Protein AF-K8EYV2-F1 (afdb_monomer)

Mean predicted aligned error: 20.06 Å

Solvent-accessible surface area (backbone atoms only — not comparable to full-atom values): 10073 Å² total; per-residue (Å²): 140,84,82,82,78,78,81,83,49,74,68,59,56,52,50,47,61,65,68,66,69,80,80,74,86,72,81,84,73,85,86,83,72,93,75,91,73,83,75,78,84,74,85,79,82,77,88,78,82,88,83,93,72,94,75,79,90,79,80,83,71,77,75,66,51,68,70,60,48,53,52,52,51,53,54,50,51,57,47,52,52,52,51,52,50,49,53,49,51,50,54,50,51,51,52,52,54,52,50,52,52,50,52,49,52,52,50,53,54,48,56,52,49,52,54,52,50,53,56,50,52,55,52,48,55,53,51,53,52,51,52,53,53,51,52,52,51,54,51,52,52,54,52,52,52,56,49,52,55,50,54,50,54,50,49,58,66,73,74,109

Radius of gyration: 43.01 Å; Cα contacts (8 Å, |Δi|>4): 2; chains: 1; bounding box: 106×43×112 Å

pLDDT: mean 73.56, std 23.0, range [36.22, 98.5]

Sequence (160 aa):
MTSSREYSSPLRESLKAFVGKNGHHIPRGNALNSGGSGGFPSKKNTNSNNTNENGSRSKNEKRLTSTT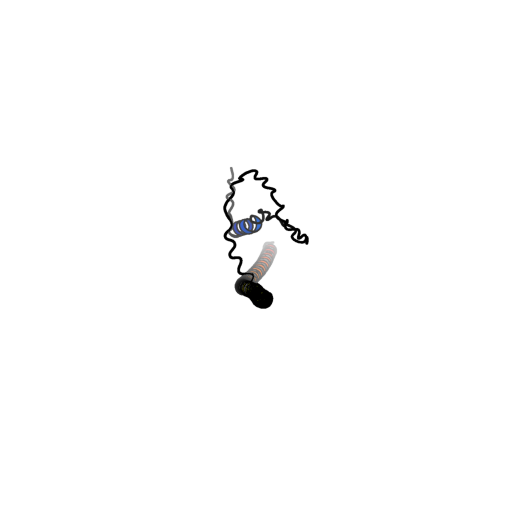RDEMMRRKSNRNQRDDEANTLERVLSKYRALKRAFRKLSEDYDYNFALFKERDEELDLLEEQLKIEKMKTTRYRERVRELERELALRETTAS

Organism: NCBI:txid41875

Structure (mmCIF, N/CA/C/O backbone):
data_AF-K8EYV2-F1
#
_entry.id   AF-K8EYV2-F1
#
loop_
_atom_site.group_PDB
_atom_site.id
_atom_site.type_symbol
_atom_site.label_atom_id
_atom_site.label_alt_id
_atom_site.label_comp_id
_atom_site.label_asym_id
_atom_site.label_entity_id
_atom_site.label_seq_id
_atom_site.pdbx_PDB_ins_code
_atom_site.Cartn_x
_atom_site.Cartn_y
_atom_site.Cartn_z
_atom_site.occupancy
_atom_site.B_iso_or_equiv
_atom_site.auth_seq_id
_atom_site.auth_comp_id
_atom_site.auth_asym_id
_atom_site.auth_atom_id
_atom_site.pdbx_PDB_model_num
ATOM 1 N N . MET A 1 1 ? 7.328 11.518 49.632 1.00 36.66 1 MET A N 1
ATOM 2 C CA . MET A 1 1 ? 8.071 11.540 48.353 1.00 36.66 1 MET A CA 1
ATOM 3 C C . MET A 1 1 ? 7.544 10.401 47.494 1.00 36.66 1 MET A C 1
ATOM 5 O O . MET A 1 1 ? 7.859 9.254 47.768 1.00 36.66 1 MET A O 1
ATOM 9 N N . THR A 1 2 ? 6.651 10.687 46.550 1.00 41.25 2 THR A N 1
ATOM 10 C CA . THR A 1 2 ? 6.048 9.685 45.658 1.00 41.25 2 THR A CA 1
ATOM 11 C C . THR A 1 2 ? 6.833 9.664 44.351 1.00 41.25 2 THR A C 1
ATOM 13 O O . THR A 1 2 ? 6.762 10.617 43.578 1.00 41.25 2 THR A O 1
ATOM 16 N N . SER A 1 3 ? 7.625 8.616 44.120 1.00 41.72 3 SER A N 1
ATOM 17 C CA . SER A 1 3 ? 8.288 8.402 42.835 1.00 41.72 3 SER A CA 1
ATOM 18 C C . SER A 1 3 ? 7.266 7.877 41.825 1.00 41.72 3 SER A C 1
ATOM 20 O O . SER A 1 3 ? 6.819 6.733 41.887 1.00 41.72 3 SER A O 1
ATOM 22 N N . SER A 1 4 ? 6.867 8.736 40.891 1.00 44.53 4 SER A N 1
ATOM 23 C CA . SER A 1 4 ? 6.060 8.349 39.736 1.00 44.53 4 SER A CA 1
ATOM 24 C C . SER A 1 4 ? 6.912 7.483 38.812 1.00 44.53 4 SER A C 1
ATOM 26 O O . SER A 1 4 ? 7.730 7.981 38.042 1.00 44.53 4 SER A O 1
ATOM 28 N N . ARG A 1 5 ? 6.756 6.164 38.920 1.00 46.53 5 ARG A N 1
ATOM 29 C CA . ARG A 1 5 ? 7.342 5.206 37.983 1.00 46.53 5 ARG A CA 1
ATOM 30 C C . ARG A 1 5 ? 6.490 5.215 36.715 1.00 46.53 5 ARG A C 1
ATOM 32 O O . ARG A 1 5 ? 5.447 4.570 36.662 1.00 46.53 5 ARG A O 1
ATOM 39 N N . GLU A 1 6 ? 6.907 5.997 35.722 1.00 51.81 6 GLU A N 1
ATOM 40 C CA . GLU A 1 6 ? 6.290 6.004 34.394 1.00 51.81 6 GLU A CA 1
ATOM 41 C C . GLU A 1 6 ? 6.448 4.616 33.752 1.00 51.81 6 GLU A C 1
ATOM 43 O O . GLU A 1 6 ? 7.550 4.201 33.394 1.00 51.81 6 GLU A O 1
ATOM 48 N N . TYR A 1 7 ? 5.343 3.882 33.612 1.00 45.34 7 TYR A N 1
ATOM 49 C CA . TYR A 1 7 ? 5.284 2.703 32.753 1.00 45.34 7 TYR A CA 1
ATOM 50 C C . TYR A 1 7 ? 5.305 3.175 31.293 1.00 45.34 7 TYR A C 1
ATOM 52 O O . TYR A 1 7 ? 4.296 3.629 30.755 1.00 45.34 7 TYR A O 1
ATOM 60 N N . SER A 1 8 ? 6.480 3.103 30.663 1.00 48.50 8 SER A N 1
ATOM 61 C CA . SER A 1 8 ? 6.630 3.261 29.214 1.00 48.50 8 SER A CA 1
ATOM 62 C C . SER A 1 8 ? 5.944 2.079 28.527 1.00 48.50 8 SER A C 1
ATOM 64 O O . SER A 1 8 ? 6.377 0.937 28.670 1.00 48.50 8 SER A O 1
ATOM 66 N N . SER A 1 9 ? 4.835 2.332 27.832 1.00 50.38 9 SER A N 1
ATOM 67 C CA . SER A 1 9 ? 4.204 1.340 26.965 1.00 50.38 9 SER A CA 1
ATOM 68 C C . SER A 1 9 ? 4.970 1.257 25.634 1.00 50.38 9 SER A C 1
ATOM 70 O O . SER A 1 9 ? 5.377 2.299 25.111 1.00 50.38 9 SER A O 1
ATOM 72 N N . PRO A 1 10 ? 5.118 0.065 25.021 1.00 56.75 10 PRO A N 1
ATOM 73 C CA . PRO A 1 10 ? 5.746 -0.086 23.699 1.00 56.75 10 PRO A CA 1
ATOM 74 C C . PRO A 1 10 ? 5.120 0.819 22.619 1.00 56.75 10 PRO A C 1
ATOM 76 O O . PRO A 1 10 ? 5.799 1.309 21.717 1.00 56.75 10 PRO A O 1
ATOM 79 N N . LEU A 1 11 ? 3.828 1.135 22.770 1.00 51.97 11 LEU A N 1
ATOM 80 C CA . LEU A 1 11 ? 3.098 2.094 21.938 1.00 51.97 11 LEU A CA 1
ATOM 81 C C . LEU A 1 11 ? 3.672 3.520 22.025 1.00 51.97 11 LEU A C 1
ATOM 83 O O . LEU A 1 11 ? 3.793 4.189 20.998 1.00 51.97 11 LEU A O 1
ATOM 87 N N . ARG A 1 12 ? 4.095 3.986 23.209 1.00 54.62 12 ARG A N 1
ATOM 88 C CA . ARG A 1 12 ? 4.672 5.331 23.389 1.00 54.62 12 ARG A CA 1
ATOM 89 C C . ARG A 1 12 ? 6.068 5.454 22.772 1.00 54.62 12 ARG A C 1
ATOM 91 O O . ARG A 1 12 ? 6.409 6.515 22.247 1.00 54.62 12 ARG A O 1
ATOM 98 N N . GLU A 1 13 ? 6.860 4.384 22.796 1.00 52.81 13 GLU A N 1
ATOM 99 C CA . GLU A 1 13 ? 8.170 4.342 22.131 1.00 52.81 13 GLU A CA 1
ATOM 100 C C . GLU A 1 13 ? 8.039 4.292 20.602 1.00 52.81 13 GLU A C 1
ATOM 102 O O . GLU A 1 13 ? 8.776 5.000 19.911 1.00 52.81 13 GLU A O 1
ATOM 107 N N . SER A 1 14 ? 7.037 3.580 20.069 1.00 55.06 14 SER A N 1
ATOM 108 C CA . SER A 1 14 ? 6.756 3.554 18.622 1.00 55.06 14 SER A CA 1
ATOM 109 C C . SER A 1 14 ? 6.316 4.923 18.076 1.00 55.06 14 SER A C 1
ATOM 111 O O . SER A 1 14 ? 6.808 5.369 17.039 1.00 55.06 14 SER A O 1
ATOM 113 N N . LEU A 1 15 ? 5.488 5.662 18.826 1.00 47.94 15 LEU A N 1
ATOM 114 C CA . LEU A 1 15 ? 5.068 7.025 18.483 1.00 47.94 15 LEU A CA 1
ATOM 115 C C . LEU A 1 15 ? 6.229 8.024 18.549 1.00 47.94 15 LEU A C 1
ATOM 117 O O . LEU A 1 15 ? 6.325 8.903 17.695 1.00 47.94 15 LEU A O 1
ATOM 121 N N . LYS A 1 16 ? 7.163 7.877 19.499 1.00 51.56 16 LYS A N 1
ATOM 122 C CA . LYS A 1 16 ? 8.401 8.679 19.521 1.00 51.56 16 LYS A CA 1
ATOM 123 C C . LYS A 1 16 ? 9.310 8.378 18.327 1.00 51.56 16 LYS A C 1
ATOM 125 O O . LYS A 1 16 ? 9.910 9.307 17.792 1.00 51.56 16 LYS A O 1
ATOM 130 N N . ALA A 1 17 ? 9.390 7.124 17.881 1.00 54.12 17 ALA A N 1
ATOM 131 C CA . ALA A 1 17 ? 10.142 6.749 16.683 1.00 54.12 17 ALA A CA 1
ATOM 132 C C . ALA A 1 17 ? 9.485 7.258 15.384 1.00 54.12 17 ALA A C 1
ATOM 134 O O . ALA A 1 17 ? 10.196 7.605 14.440 1.00 54.12 17 ALA A O 1
ATOM 135 N N . PHE A 1 18 ? 8.151 7.353 15.359 1.00 49.62 18 PHE A N 1
ATOM 136 C CA . PHE A 1 18 ? 7.372 7.870 14.232 1.00 49.62 18 PHE A CA 1
ATOM 137 C C . PHE A 1 18 ? 7.382 9.408 14.149 1.00 49.62 18 PHE A C 1
ATOM 139 O O . PHE A 1 18 ? 7.562 9.972 13.074 1.00 49.62 18 PHE A O 1
ATOM 146 N N . VAL A 1 19 ? 7.262 10.107 15.284 1.00 55.66 19 VAL A N 1
ATOM 147 C CA . VAL A 1 19 ? 7.237 11.583 15.345 1.00 55.66 19 VAL A CA 1
ATOM 148 C C . VAL A 1 19 ? 8.653 12.187 15.367 1.00 55.66 19 VAL A C 1
ATOM 150 O O . VAL A 1 19 ? 8.870 13.283 14.857 1.00 55.66 19 VAL A O 1
ATOM 153 N N . GLY A 1 20 ? 9.649 11.474 15.906 1.00 43.16 20 GLY A N 1
ATOM 154 C CA . GLY A 1 20 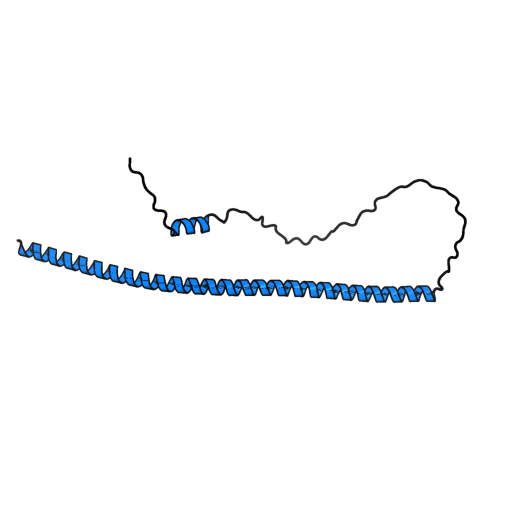? 11.015 11.977 16.111 1.00 43.16 20 GLY A CA 1
ATOM 155 C C . GLY A 1 20 ? 11.962 11.908 14.905 1.00 43.16 20 GLY A C 1
ATOM 156 O O . GLY A 1 20 ? 13.095 12.372 15.013 1.00 43.16 20 GLY A O 1
ATOM 157 N N . LYS A 1 21 ? 11.544 11.347 13.760 1.00 50.75 21 LYS A N 1
ATOM 158 C CA . LYS A 1 21 ? 12.411 11.157 12.575 1.00 50.75 21 LYS A CA 1
ATOM 159 C C . LYS A 1 21 ? 12.149 12.102 11.399 1.00 50.75 21 LYS A C 1
ATOM 161 O O . LYS A 1 21 ? 12.671 11.866 10.317 1.00 50.75 21 LYS A O 1
ATOM 166 N N . ASN A 1 22 ? 11.457 13.221 11.611 1.00 48.62 22 ASN A N 1
ATOM 167 C CA . ASN A 1 22 ? 11.241 14.230 10.561 1.00 48.62 22 ASN A CA 1
ATOM 168 C C . ASN A 1 22 ? 11.966 15.556 10.844 1.00 48.62 22 ASN A C 1
ATOM 170 O O . ASN A 1 22 ? 11.417 16.635 10.650 1.00 48.62 22 ASN A O 1
ATOM 174 N N . GLY A 1 23 ? 13.219 15.466 11.301 1.00 47.06 23 GLY A N 1
ATOM 175 C CA . GLY A 1 23 ? 14.073 16.611 11.635 1.00 47.06 23 GLY A CA 1
ATOM 176 C C . GLY A 1 23 ? 15.385 16.692 10.848 1.00 47.06 23 GLY A C 1
ATOM 177 O O . GLY A 1 23 ? 16.360 17.233 11.360 1.00 47.06 23 GLY A O 1
ATOM 178 N N . HIS A 1 24 ? 15.458 16.142 9.634 1.00 42.69 24 HIS A N 1
ATOM 179 C CA . HIS A 1 24 ? 16.544 16.449 8.696 1.00 42.69 24 HIS A CA 1
ATOM 180 C C . HIS A 1 24 ? 15.952 17.018 7.411 1.00 42.69 24 HIS A C 1
ATOM 182 O O . HIS A 1 24 ? 15.498 16.297 6.524 1.00 42.69 24 HIS A O 1
ATOM 188 N N . HIS A 1 25 ? 15.939 18.351 7.350 1.00 44.25 25 HIS A N 1
ATOM 189 C CA . HIS A 1 25 ? 15.710 19.117 6.136 1.00 44.25 25 HIS A CA 1
ATOM 190 C C . HIS A 1 25 ? 16.719 18.683 5.067 1.00 44.25 25 HIS A C 1
ATOM 192 O O . HIS A 1 25 ? 17.861 19.131 5.043 1.00 44.25 25 HIS A O 1
ATOM 198 N N . ILE A 1 26 ? 16.279 17.829 4.149 1.00 46.50 26 ILE A N 1
ATOM 199 C CA . ILE A 1 26 ? 16.877 17.746 2.820 1.00 46.50 26 ILE A CA 1
ATOM 200 C C . ILE A 1 26 ? 16.486 19.060 2.129 1.00 46.50 26 ILE A C 1
ATOM 202 O O . ILE A 1 26 ? 15.284 19.336 2.025 1.00 46.50 26 ILE A O 1
ATOM 206 N N . PRO A 1 27 ? 17.427 19.919 1.698 1.00 45.34 27 PRO A N 1
ATOM 207 C CA . PRO A 1 27 ? 17.050 21.148 1.026 1.00 45.34 27 PRO A CA 1
ATOM 208 C C . PRO A 1 27 ? 16.363 20.781 -0.291 1.00 45.34 27 PRO A C 1
ATOM 210 O O . PRO A 1 27 ? 16.959 20.175 -1.182 1.00 45.34 27 PRO A O 1
ATOM 213 N N . ARG A 1 28 ? 15.081 21.146 -0.403 1.00 49.94 28 ARG A N 1
ATOM 214 C CA . ARG A 1 28 ? 14.338 21.192 -1.665 1.00 49.94 28 ARG A CA 1
ATOM 215 C C . ARG A 1 28 ? 14.998 22.245 -2.556 1.00 49.94 28 ARG A C 1
ATOM 217 O O . ARG A 1 28 ? 14.641 23.417 -2.519 1.00 49.94 28 ARG A O 1
ATOM 224 N N . GLY A 1 29 ? 15.999 21.827 -3.323 1.00 36.22 29 GLY A N 1
ATOM 225 C CA . GLY A 1 29 ? 16.519 22.601 -4.438 1.00 36.22 29 GLY A CA 1
ATOM 226 C C . GLY A 1 29 ? 15.491 22.600 -5.564 1.00 36.22 29 GLY A C 1
ATOM 227 O O . GLY A 1 29 ? 15.223 21.559 -6.161 1.00 36.22 29 GLY A O 1
ATOM 228 N N . ASN A 1 30 ? 14.908 23.763 -5.840 1.00 45.12 30 ASN A N 1
ATOM 229 C CA . ASN A 1 30 ? 14.126 24.012 -7.044 1.00 45.12 30 ASN A CA 1
ATOM 230 C C . ASN A 1 30 ? 14.998 23.730 -8.278 1.00 45.12 30 ASN A C 1
ATOM 232 O O . ASN A 1 30 ? 15.897 24.505 -8.591 1.00 45.12 30 ASN A O 1
ATOM 236 N N . ALA A 1 31 ? 14.723 22.642 -8.994 1.00 50.75 31 ALA A N 1
ATOM 237 C CA . ALA A 1 31 ? 15.344 22.336 -10.280 1.00 50.75 31 ALA A CA 1
ATOM 238 C C . ALA A 1 31 ? 14.309 22.457 -11.404 1.00 50.75 31 ALA A C 1
ATOM 240 O O . ALA A 1 31 ? 13.962 21.484 -12.065 1.00 50.75 31 ALA A O 1
ATOM 241 N N . LEU A 1 32 ? 13.818 23.678 -11.609 1.00 48.09 32 LEU A N 1
ATOM 242 C CA . LEU A 1 32 ? 13.268 24.136 -12.880 1.00 48.09 32 LEU A CA 1
ATOM 243 C C . LEU A 1 32 ? 13.816 25.541 -13.118 1.00 48.09 32 LEU A C 1
ATOM 245 O O . LEU A 1 32 ? 13.218 26.528 -12.717 1.00 48.09 32 LEU A O 1
ATOM 249 N N . ASN A 1 33 ? 15.000 25.603 -13.721 1.00 42.53 33 ASN A N 1
ATOM 250 C CA . ASN A 1 33 ? 15.395 26.704 -14.585 1.00 42.53 33 ASN A CA 1
ATOM 251 C C . ASN A 1 33 ? 16.324 26.133 -15.656 1.00 42.53 33 ASN A C 1
ATOM 253 O O . ASN A 1 33 ? 17.479 25.784 -15.421 1.00 42.53 33 ASN A O 1
ATOM 257 N N . SER A 1 34 ? 15.749 26.001 -16.845 1.00 49.59 34 SER A N 1
ATOM 258 C CA . SER A 1 34 ? 16.445 26.024 -18.121 1.00 49.59 34 SER A CA 1
ATOM 259 C C . SER A 1 34 ? 17.481 27.150 -18.133 1.00 49.59 34 SER A C 1
ATOM 261 O O . SER A 1 34 ? 17.130 28.319 -18.002 1.00 49.59 34 SER A O 1
ATOM 263 N N . GLY A 1 35 ? 18.751 26.798 -18.294 1.00 38.03 35 GLY A N 1
ATOM 264 C CA . GLY A 1 35 ? 19.848 27.760 -18.301 1.00 38.03 35 GLY A CA 1
ATOM 265 C C . GLY A 1 35 ? 21.154 27.092 -18.695 1.00 38.03 35 GLY A C 1
ATOM 266 O O . GLY A 1 35 ? 22.101 27.044 -17.920 1.00 38.03 35 GLY A O 1
ATOM 267 N N . GLY A 1 36 ? 21.179 26.503 -19.890 1.00 41.53 36 GLY A N 1
ATOM 268 C CA . GLY A 1 36 ? 22.424 26.080 -20.510 1.00 41.53 36 GLY A CA 1
ATOM 269 C C . GLY A 1 36 ? 23.230 27.300 -20.947 1.00 41.53 36 GLY A C 1
ATOM 270 O O . GLY A 1 36 ? 22.847 27.992 -21.881 1.00 41.53 36 GLY A O 1
ATOM 271 N N . SER A 1 37 ? 24.371 27.521 -20.309 1.00 50.62 37 SER A N 1
ATOM 272 C CA . SER A 1 37 ? 25.522 28.203 -20.908 1.00 50.62 37 SER A CA 1
ATOM 273 C C . SER A 1 37 ? 26.797 27.649 -20.272 1.00 50.62 37 SER A C 1
ATOM 275 O O . SER A 1 37 ? 27.528 28.308 -19.537 1.00 50.62 37 SER A O 1
ATOM 277 N N . GLY A 1 38 ? 27.046 26.364 -20.544 1.00 40.56 38 GLY A N 1
ATOM 278 C CA . GLY A 1 38 ? 28.335 25.736 -20.280 1.00 40.56 38 GLY A CA 1
ATOM 279 C C . GLY A 1 38 ? 29.412 26.462 -21.077 1.00 40.56 38 GLY A C 1
ATOM 280 O O . GLY A 1 38 ? 29.364 26.494 -22.306 1.00 40.56 38 GLY A O 1
ATOM 281 N N . GLY A 1 39 ? 30.323 27.097 -20.347 1.00 37.31 39 GLY A N 1
ATOM 282 C CA . GLY A 1 39 ? 31.342 27.993 -20.862 1.00 37.31 39 GLY A CA 1
ATOM 283 C C . GLY A 1 39 ? 32.233 27.365 -21.929 1.00 37.31 39 GLY A C 1
ATOM 284 O O . GLY A 1 39 ? 32.759 26.262 -21.781 1.00 37.31 39 GLY A O 1
ATOM 285 N N . PHE A 1 40 ? 32.452 28.145 -22.982 1.00 48.66 40 PHE A N 1
ATOM 286 C CA . PHE A 1 40 ? 33.641 28.073 -23.821 1.00 48.66 40 PHE A CA 1
ATOM 287 C C . PHE A 1 40 ? 34.907 28.032 -22.944 1.00 48.66 40 PHE A C 1
ATOM 289 O O . PHE A 1 40 ? 35.054 28.899 -22.076 1.00 48.66 40 PHE A O 1
ATOM 296 N N . PRO A 1 41 ? 35.884 27.138 -23.185 1.00 56.94 41 PRO A N 1
ATOM 297 C CA . PRO A 1 41 ? 37.225 27.374 -22.683 1.00 56.94 41 PRO A CA 1
ATOM 298 C C . PRO A 1 41 ? 37.809 28.568 -23.447 1.00 56.94 41 PRO A C 1
ATOM 300 O O . PRO A 1 41 ? 38.144 28.492 -24.630 1.00 56.94 41 PRO A O 1
ATOM 303 N N . SER A 1 42 ? 37.872 29.700 -22.748 1.00 43.69 42 SER A N 1
ATOM 304 C CA . SER A 1 42 ? 38.538 30.916 -23.194 1.00 43.69 42 SER A CA 1
ATOM 305 C C . SER A 1 42 ? 39.994 30.609 -23.553 1.00 43.69 42 SER A C 1
ATOM 307 O O . SER A 1 42 ? 40.714 29.955 -22.794 1.00 43.69 42 SER A O 1
ATOM 309 N N . LYS A 1 43 ? 40.412 31.073 -24.734 1.00 45.81 43 LYS A N 1
ATOM 310 C CA . LYS A 1 43 ? 41.783 30.991 -25.244 1.00 45.81 43 LYS A CA 1
ATOM 311 C C . LYS A 1 43 ? 42.748 31.557 -24.196 1.00 45.81 43 LYS A C 1
ATOM 313 O O . LYS A 1 43 ? 42.817 32.770 -24.014 1.00 45.81 43 LYS A O 1
ATOM 318 N N . LYS A 1 44 ? 43.532 30.698 -23.537 1.00 41.25 44 LYS A N 1
ATOM 319 C CA . LYS A 1 44 ? 44.747 31.147 -22.851 1.00 41.25 44 LYS A CA 1
ATOM 320 C C . LYS A 1 44 ? 45.767 31.525 -23.918 1.00 41.25 44 LYS A C 1
ATOM 322 O O . LYS A 1 44 ? 46.259 30.678 -24.656 1.00 41.25 44 LYS A O 1
ATOM 327 N N . ASN A 1 45 ? 46.025 32.822 -24.003 1.00 47.56 45 ASN A N 1
ATOM 328 C CA . ASN A 1 45 ? 47.106 33.412 -24.768 1.00 47.56 45 ASN A CA 1
ATOM 329 C C . ASN A 1 45 ? 48.436 33.088 -24.068 1.00 47.56 45 ASN A C 1
ATOM 331 O O . ASN A 1 45 ? 48.814 33.760 -23.110 1.00 47.56 45 ASN A O 1
ATOM 335 N N . THR A 1 46 ? 49.121 32.032 -24.500 1.00 44.78 46 THR A N 1
ATOM 336 C CA . THR A 1 46 ? 50.532 31.809 -24.170 1.00 44.78 46 THR A CA 1
ATOM 337 C C . THR A 1 46 ? 51.383 32.528 -25.207 1.00 44.78 46 THR A C 1
ATOM 339 O O . THR A 1 46 ? 51.644 32.014 -26.290 1.00 44.78 46 THR A O 1
ATOM 342 N N . ASN A 1 47 ? 51.806 33.742 -24.859 1.00 47.47 47 ASN A N 1
ATOM 343 C CA . ASN A 1 47 ? 52.875 34.450 -25.545 1.00 47.47 47 ASN A CA 1
ATOM 344 C C . ASN A 1 47 ? 54.209 33.761 -25.210 1.00 47.47 47 ASN A C 1
ATOM 346 O O . ASN A 1 47 ? 54.799 34.031 -24.165 1.00 47.47 47 ASN A O 1
ATOM 350 N N . SER A 1 48 ? 54.656 32.834 -26.057 1.00 43.19 48 SER A N 1
ATOM 351 C CA . SER A 1 48 ? 56.006 32.269 -25.994 1.00 43.19 48 SER A CA 1
ATOM 352 C C . SER A 1 48 ? 56.882 32.956 -27.038 1.00 43.19 48 SER A C 1
ATOM 354 O O . SER A 1 48 ? 56.782 32.665 -28.230 1.00 43.19 48 SER A O 1
ATOM 356 N N . ASN A 1 49 ? 57.734 33.869 -26.575 1.00 43.75 49 ASN A N 1
ATOM 357 C CA . ASN A 1 49 ? 58.823 34.421 -27.368 1.00 43.75 49 ASN A CA 1
ATOM 358 C C . ASN A 1 49 ? 60.002 33.435 -27.423 1.00 43.75 49 ASN A C 1
ATOM 360 O O . ASN A 1 49 ? 60.373 32.851 -26.408 1.00 43.75 49 ASN A O 1
ATOM 364 N N . ASN A 1 50 ? 60.619 33.394 -28.606 1.00 44.03 50 ASN A N 1
ATOM 365 C CA . ASN A 1 50 ? 61.942 32.877 -28.969 1.00 44.03 50 ASN A CA 1
ATOM 366 C C . ASN A 1 50 ? 62.148 31.362 -29.120 1.00 44.03 50 ASN A C 1
ATOM 368 O O . ASN A 1 50 ? 62.321 30.621 -28.160 1.00 44.03 50 ASN A O 1
ATOM 372 N N . THR A 1 51 ? 62.364 30.952 -30.372 1.00 39.62 51 THR A N 1
ATOM 373 C CA . THR A 1 51 ? 63.661 30.396 -30.802 1.00 39.62 51 THR A CA 1
ATOM 374 C C . THR A 1 51 ? 63.760 30.474 -32.325 1.00 39.62 51 THR A C 1
ATOM 376 O O . THR A 1 51 ? 62.983 29.867 -33.057 1.00 39.62 51 THR A O 1
ATOM 379 N N . ASN A 1 52 ? 64.695 31.299 -32.789 1.00 49.66 52 ASN A N 1
ATOM 380 C CA . ASN A 1 52 ? 65.135 31.362 -34.171 1.00 49.66 52 ASN A CA 1
ATOM 381 C C . ASN A 1 52 ? 66.307 30.386 -34.302 1.00 49.66 52 ASN A C 1
ATOM 383 O O . ASN A 1 52 ? 67.397 30.693 -33.838 1.00 49.66 52 ASN A O 1
ATOM 387 N N . GLU A 1 53 ? 66.068 29.223 -34.896 1.00 44.38 53 GLU A N 1
ATOM 388 C CA . GLU A 1 53 ? 67.110 28.311 -35.365 1.00 44.38 53 GLU A CA 1
ATOM 389 C C . GLU A 1 53 ? 66.705 27.876 -36.776 1.00 44.38 53 GLU A C 1
ATOM 391 O O . GLU A 1 53 ? 65.686 27.215 -36.999 1.00 44.38 53 GLU A O 1
ATOM 396 N N . ASN A 1 54 ? 67.488 28.339 -37.746 1.00 49.59 54 ASN A N 1
ATOM 397 C CA . ASN A 1 54 ? 67.394 27.974 -39.150 1.00 49.59 54 ASN A CA 1
ATOM 398 C C . ASN A 1 54 ? 67.627 26.463 -39.305 1.00 49.59 54 ASN A C 1
ATOM 400 O O . ASN A 1 54 ? 68.761 25.997 -39.290 1.00 49.59 54 ASN A O 1
ATOM 404 N N . GLY A 1 55 ? 66.549 25.704 -39.501 1.00 38.91 55 GLY A N 1
ATOM 405 C CA . GLY A 1 55 ? 66.586 24.267 -39.769 1.00 38.91 55 GLY A CA 1
ATOM 406 C C . GLY A 1 55 ? 66.052 23.940 -41.159 1.00 38.91 55 GLY A C 1
ATOM 407 O O . GLY A 1 55 ? 64.858 23.731 -41.346 1.00 38.91 55 GLY A O 1
ATOM 408 N N . SER A 1 56 ? 66.960 23.943 -42.130 1.00 46.44 56 SER A N 1
ATOM 409 C CA . SER A 1 56 ? 66.918 23.333 -43.463 1.00 46.44 56 SER A CA 1
ATOM 410 C C . SER A 1 56 ? 65.648 22.574 -43.890 1.00 46.44 56 SER A C 1
ATOM 412 O O . SER A 1 56 ? 65.290 21.515 -43.377 1.00 46.44 56 SER A O 1
ATOM 414 N N . ARG A 1 57 ? 65.049 23.094 -44.969 1.00 53.78 57 ARG A N 1
ATOM 415 C CA . ARG A 1 57 ? 64.129 22.424 -45.901 1.00 53.78 57 ARG A CA 1
ATOM 416 C C . ARG A 1 57 ? 64.474 20.941 -46.125 1.00 53.78 57 ARG A C 1
ATOM 418 O O . ARG A 1 57 ? 65.451 20.624 -46.790 1.00 53.78 57 ARG A O 1
ATOM 425 N N . SER A 1 58 ? 63.547 20.062 -45.760 1.00 49.66 58 SER A N 1
ATOM 426 C CA . SER A 1 58 ? 63.214 18.882 -46.567 1.00 49.66 58 SER A CA 1
ATOM 427 C C . SER A 1 58 ? 61.711 18.634 -46.482 1.00 49.66 58 SER A C 1
ATOM 429 O O . SER A 1 58 ? 61.209 17.739 -45.806 1.00 49.66 58 SER A O 1
ATOM 431 N N . LYS A 1 59 ? 60.955 19.516 -47.140 1.00 45.28 59 LYS A N 1
ATOM 432 C CA . LYS A 1 59 ? 59.531 19.308 -47.386 1.00 45.28 59 LYS A CA 1
ATOM 433 C C . LYS A 1 59 ? 59.388 18.447 -48.631 1.00 45.28 59 LYS A C 1
ATOM 435 O O . LYS A 1 59 ? 59.172 18.965 -49.721 1.00 45.28 59 LYS A O 1
ATOM 440 N N . ASN A 1 60 ? 59.445 17.133 -48.457 1.00 48.38 60 ASN A N 1
ATOM 441 C CA . ASN A 1 60 ? 58.797 16.228 -49.400 1.00 48.38 60 ASN A CA 1
ATOM 442 C C . ASN A 1 60 ? 57.286 16.246 -49.097 1.00 48.38 60 ASN A C 1
ATOM 444 O O . ASN A 1 60 ? 56.700 15.274 -48.623 1.00 48.38 60 ASN A O 1
ATOM 448 N N . GLU A 1 61 ? 56.654 17.409 -49.293 1.00 52.34 61 GLU A N 1
ATOM 449 C CA . GLU A 1 61 ? 55.200 17.533 -49.256 1.00 52.34 61 GLU A CA 1
ATOM 450 C C . GLU A 1 61 ? 54.664 16.819 -50.499 1.00 52.34 61 GLU A C 1
ATOM 452 O O . GLU A 1 61 ? 54.515 17.411 -51.568 1.00 52.34 61 GLU A O 1
ATOM 457 N N . LYS A 1 62 ? 54.384 15.517 -50.367 1.00 62.50 62 LYS A N 1
ATOM 458 C CA . LYS A 1 62 ? 53.517 14.797 -51.301 1.00 62.50 62 LYS A CA 1
ATOM 459 C C . LYS A 1 62 ? 52.156 15.496 -51.268 1.00 62.50 62 LYS A C 1
ATOM 461 O O . LYS A 1 62 ? 51.304 15.166 -50.444 1.00 62.50 62 LYS A O 1
ATOM 466 N N . ARG A 1 63 ? 51.969 16.514 -52.118 1.00 63.59 63 ARG A N 1
ATOM 467 C CA . ARG A 1 63 ? 50.673 17.158 -52.348 1.00 63.59 63 ARG A CA 1
ATOM 468 C C . ARG A 1 63 ? 49.747 16.064 -52.858 1.00 63.59 63 ARG A C 1
ATOM 470 O O . ARG A 1 63 ? 49.858 15.636 -54.003 1.00 63.59 63 ARG A O 1
ATOM 477 N N . LEU A 1 64 ? 48.884 15.571 -51.973 1.00 62.38 64 LEU A N 1
ATOM 478 C CA . LEU A 1 64 ? 47.798 14.676 -52.347 1.00 62.38 64 LEU A CA 1
ATOM 479 C C . LEU A 1 64 ? 47.044 15.346 -53.494 1.00 62.38 64 LEU A C 1
ATOM 481 O O . LEU A 1 64 ? 46.688 16.524 -53.394 1.00 62.38 64 LEU A O 1
ATOM 485 N N . THR A 1 65 ? 46.843 14.615 -54.588 1.00 69.81 65 THR A N 1
ATOM 486 C CA . THR A 1 65 ? 46.030 15.103 -55.702 1.00 69.81 65 THR A CA 1
ATOM 487 C C . THR A 1 65 ? 44.650 15.480 -55.162 1.00 69.81 65 THR A C 1
ATOM 489 O O . THR A 1 65 ? 44.180 14.861 -54.201 1.00 69.81 65 THR A O 1
ATOM 492 N N . SER A 1 66 ? 44.001 16.501 -55.734 1.00 69.88 66 SER A N 1
ATOM 493 C CA . SER A 1 66 ? 42.686 16.963 -55.248 1.00 69.88 66 SER A CA 1
ATOM 494 C C . SER A 1 66 ? 41.698 15.796 -55.125 1.00 69.88 66 SER A C 1
ATOM 496 O O . SER A 1 66 ? 41.024 15.682 -54.110 1.00 69.88 66 SER A O 1
ATOM 498 N N . THR A 1 67 ? 41.754 14.839 -56.055 1.00 69.75 67 THR A N 1
ATOM 499 C CA . THR A 1 67 ? 40.989 13.586 -56.019 1.00 69.75 67 THR A CA 1
ATOM 500 C C . THR A 1 67 ? 41.233 12.749 -54.760 1.00 69.75 67 THR A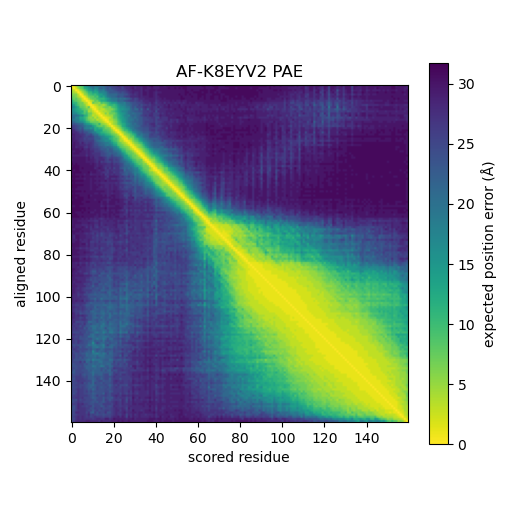 C 1
ATOM 502 O O . THR A 1 67 ? 40.283 12.322 -54.109 1.00 69.75 67 THR A O 1
ATOM 505 N N . THR A 1 68 ? 42.492 12.565 -54.352 1.00 72.44 68 THR A N 1
ATOM 506 C CA . THR A 1 68 ? 42.842 11.797 -53.144 1.00 72.44 68 THR A CA 1
ATOM 507 C C . THR A 1 68 ? 42.429 12.535 -51.867 1.00 72.44 68 THR A C 1
ATOM 509 O O . THR A 1 68 ? 42.022 11.922 -50.877 1.00 72.44 68 THR A O 1
ATOM 512 N N . ARG A 1 69 ? 42.522 13.871 -51.874 1.00 76.94 69 ARG A N 1
ATOM 513 C CA . ARG A 1 69 ? 42.096 14.713 -50.751 1.00 76.94 69 ARG A CA 1
ATOM 514 C C . ARG A 1 69 ? 40.575 14.682 -50.586 1.00 76.94 69 ARG A C 1
ATOM 516 O O . ARG A 1 69 ? 40.107 14.460 -49.471 1.00 76.94 69 ARG A O 1
ATOM 523 N N . ASP A 1 70 ? 39.825 14.843 -51.669 1.00 75.56 70 ASP A N 1
ATOM 524 C CA . ASP A 1 70 ? 38.360 14.852 -51.649 1.00 75.56 70 ASP A CA 1
ATOM 525 C C . ASP A 1 70 ? 37.797 13.484 -51.248 1.00 75.56 70 ASP A C 1
ATOM 527 O O . ASP A 1 70 ? 36.876 13.400 -50.432 1.00 75.56 70 ASP A O 1
ATOM 531 N N . GLU A 1 71 ? 38.406 12.391 -51.713 1.00 76.81 71 GLU A N 1
ATOM 532 C CA . GLU A 1 71 ? 38.003 11.044 -51.310 1.00 76.81 71 GLU A CA 1
ATOM 533 C C . GLU A 1 71 ? 38.265 10.774 -49.818 1.00 76.81 71 GLU A C 1
ATOM 535 O O . GLU A 1 71 ? 37.417 10.203 -49.125 1.00 76.81 71 GLU A O 1
ATOM 540 N N . MET A 1 72 ? 39.393 11.246 -49.277 1.00 77.69 72 MET A N 1
ATOM 541 C CA . MET A 1 72 ? 39.682 11.143 -47.844 1.00 77.69 72 MET A CA 1
ATOM 542 C C . MET A 1 72 ? 38.685 11.950 -46.997 1.00 77.69 72 MET A C 1
ATOM 544 O O . MET A 1 72 ? 38.269 11.481 -45.934 1.00 77.69 72 MET A O 1
ATOM 548 N N . MET A 1 73 ? 38.272 13.134 -47.462 1.00 73.62 73 MET A N 1
ATOM 549 C CA . MET A 1 73 ? 37.268 13.957 -46.777 1.00 73.62 73 MET A CA 1
ATOM 550 C C . MET A 1 73 ? 35.877 13.310 -46.826 1.00 73.62 73 MET A C 1
ATOM 552 O O . MET A 1 73 ? 35.199 13.266 -45.798 1.00 73.62 73 MET A O 1
ATOM 556 N N . ARG A 1 74 ? 35.484 12.702 -47.957 1.00 72.44 74 ARG A N 1
ATOM 557 C CA . ARG A 1 74 ? 34.236 11.919 -48.055 1.00 72.44 74 ARG A CA 1
ATOM 558 C C . ARG A 1 74 ? 34.230 10.713 -47.113 1.00 72.44 74 ARG A C 1
ATOM 560 O O . ARG A 1 74 ? 33.251 10.498 -46.403 1.00 72.44 74 ARG A O 1
ATOM 567 N N . ARG A 1 75 ? 35.328 9.949 -47.044 1.00 69.00 75 ARG A N 1
ATOM 568 C CA . ARG A 1 75 ? 35.442 8.792 -46.133 1.00 69.00 75 ARG A CA 1
ATOM 569 C C . ARG A 1 75 ? 35.392 9.204 -44.656 1.00 69.00 75 ARG A C 1
ATOM 571 O O . ARG A 1 75 ? 34.752 8.518 -43.864 1.00 69.00 75 ARG A O 1
ATOM 578 N N . LYS A 1 76 ? 36.019 10.328 -44.286 1.00 71.81 76 LYS A N 1
ATOM 579 C CA . LYS A 1 76 ? 35.942 10.889 -42.923 1.00 71.81 76 LYS A CA 1
ATOM 580 C C . LYS A 1 76 ? 34.530 11.357 -42.568 1.00 71.81 76 LYS A C 1
ATOM 582 O O . LYS A 1 76 ? 34.065 11.059 -41.476 1.00 71.81 76 LYS A O 1
ATOM 587 N N . SER A 1 77 ? 33.835 12.024 -43.490 1.00 72.25 77 SER A N 1
ATOM 588 C CA . SER A 1 77 ? 32.458 12.483 -43.267 1.00 72.25 77 SER A CA 1
ATOM 589 C C . SER A 1 77 ? 31.491 11.318 -43.030 1.00 72.25 77 SER A C 1
ATOM 591 O O . SER A 1 77 ? 30.736 11.362 -42.063 1.00 72.25 77 SER A O 1
ATOM 593 N N . ASN A 1 78 ? 31.570 10.246 -43.828 1.00 70.50 78 ASN A N 1
ATOM 594 C CA . ASN A 1 78 ? 30.744 9.050 -43.620 1.00 70.50 78 ASN A CA 1
ATOM 595 C C . ASN A 1 78 ? 31.072 8.317 -42.309 1.00 70.50 78 ASN A C 1
ATOM 597 O O . ASN A 1 78 ? 30.190 7.701 -41.715 1.00 70.50 78 ASN A O 1
ATOM 601 N N . ARG A 1 79 ? 32.333 8.349 -41.858 1.00 72.12 79 ARG A N 1
ATOM 602 C CA . ARG A 1 79 ? 32.727 7.762 -40.571 1.00 72.12 79 ARG A CA 1
ATOM 603 C C . ARG A 1 79 ? 32.148 8.555 -39.399 1.00 72.12 79 ARG A C 1
ATOM 605 O O . ARG A 1 79 ? 31.530 7.951 -38.536 1.00 72.12 79 ARG A O 1
ATOM 612 N N . ASN A 1 80 ? 32.258 9.882 -39.434 1.00 73.19 80 ASN A N 1
ATOM 613 C CA . ASN A 1 80 ? 31.698 10.746 -38.395 1.00 73.19 80 ASN A CA 1
ATOM 614 C C . ASN A 1 80 ? 30.172 10.593 -38.283 1.00 73.19 80 ASN A C 1
ATOM 616 O O . ASN A 1 80 ? 29.665 10.494 -37.178 1.00 73.19 80 ASN A O 1
ATOM 620 N N . GLN A 1 81 ? 29.451 10.477 -39.406 1.00 74.38 81 GLN A N 1
ATOM 621 C CA . GLN A 1 81 ? 28.000 10.229 -39.386 1.00 74.38 81 GLN A CA 1
ATOM 622 C C . GLN A 1 81 ? 27.637 8.900 -38.708 1.00 74.38 81 GLN A C 1
ATOM 624 O O . GLN A 1 81 ? 26.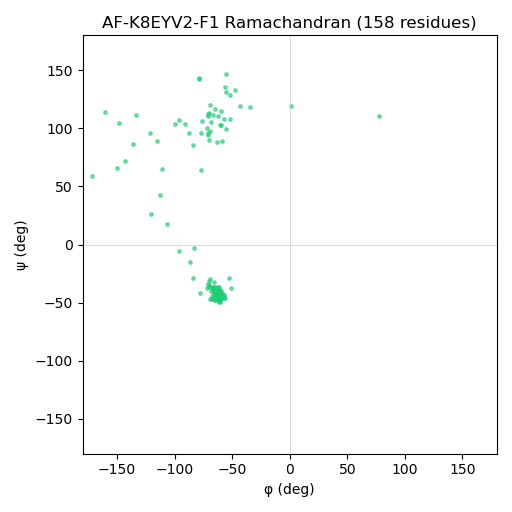719 8.853 -37.897 1.00 74.38 81 GLN A O 1
ATOM 629 N N . ARG A 1 82 ? 28.382 7.823 -38.991 1.00 76.19 82 ARG A N 1
ATOM 630 C CA . ARG A 1 82 ? 28.170 6.522 -38.332 1.00 76.19 82 ARG A CA 1
ATOM 631 C C . ARG A 1 82 ? 28.497 6.569 -36.843 1.00 76.19 82 ARG A C 1
ATOM 633 O O . ARG A 1 82 ? 27.789 5.956 -36.051 1.00 76.19 82 ARG A O 1
ATOM 640 N N . ASP A 1 83 ? 29.552 7.288 -36.471 1.00 79.12 83 ASP A N 1
ATOM 641 C CA . ASP A 1 83 ? 29.931 7.472 -35.071 1.00 79.12 83 ASP A CA 1
ATOM 642 C C . ASP A 1 83 ? 28.859 8.302 -34.329 1.00 79.12 83 ASP A C 1
ATOM 644 O O . ASP A 1 83 ? 28.480 7.960 -33.210 1.00 79.12 83 ASP A O 1
ATOM 648 N N . ASP A 1 84 ? 28.279 9.325 -34.966 1.00 83.44 84 ASP A N 1
ATOM 649 C CA . ASP A 1 84 ? 27.175 10.129 -34.421 1.00 83.44 84 ASP A CA 1
ATOM 650 C C . ASP A 1 84 ? 25.879 9.311 -34.247 1.00 83.44 84 ASP A C 1
ATOM 652 O O . ASP A 1 84 ? 25.195 9.420 -33.221 1.00 83.44 84 ASP A O 1
ATOM 656 N N . GLU A 1 85 ? 25.551 8.446 -35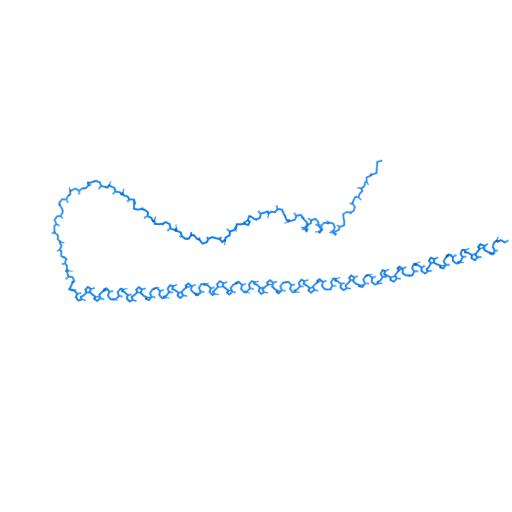.210 1.00 87.44 85 GLU A N 1
ATOM 657 C CA . GLU A 1 85 ? 24.426 7.507 -35.118 1.00 87.44 85 GLU A CA 1
ATOM 658 C C . GLU A 1 85 ? 24.636 6.480 -33.999 1.00 87.44 85 GLU A C 1
ATOM 660 O O . GLU A 1 85 ? 23.737 6.256 -33.183 1.00 87.44 85 GLU A O 1
ATOM 665 N N . ALA A 1 86 ? 25.835 5.897 -33.906 1.00 90.38 86 ALA A N 1
ATOM 666 C CA . ALA A 1 86 ? 26.190 4.950 -32.854 1.00 90.38 86 ALA A CA 1
ATOM 667 C C . ALA A 1 86 ? 26.106 5.595 -31.461 1.00 90.38 86 ALA A C 1
ATOM 669 O O . ALA A 1 86 ? 25.486 5.031 -30.557 1.00 90.38 86 ALA A O 1
ATOM 670 N N . ASN A 1 87 ? 26.632 6.812 -31.305 1.00 92.06 87 ASN A N 1
ATOM 671 C CA . ASN A 1 87 ? 26.542 7.587 -30.065 1.00 92.06 87 ASN A CA 1
ATOM 672 C C . ASN A 1 87 ? 25.086 7.913 -29.696 1.00 92.06 87 ASN A C 1
ATOM 674 O O . ASN A 1 87 ? 24.697 7.891 -28.522 1.00 92.06 87 ASN A O 1
ATOM 678 N N . THR A 1 88 ? 24.251 8.202 -30.696 1.00 92.75 88 THR A N 1
ATOM 679 C CA . THR A 1 88 ? 22.820 8.459 -30.492 1.00 92.75 88 THR A CA 1
ATOM 680 C C . THR A 1 88 ? 22.101 7.201 -30.008 1.00 92.75 88 THR A C 1
ATOM 682 O O . THR A 1 88 ? 21.367 7.254 -29.015 1.00 92.75 88 THR A O 1
ATOM 685 N N . LEU A 1 89 ? 22.354 6.059 -30.649 1.00 95.31 89 LEU A N 1
ATOM 686 C CA . LEU A 1 89 ? 21.816 4.758 -30.248 1.00 95.31 89 LEU A CA 1
ATOM 687 C C . LEU A 1 89 ? 22.275 4.366 -28.841 1.00 95.31 89 LEU A C 1
ATOM 689 O O . LEU A 1 89 ? 21.457 3.936 -28.027 1.00 95.31 89 LEU A O 1
ATOM 693 N N . GLU A 1 90 ? 23.547 4.578 -28.506 1.00 95.69 90 GLU A N 1
ATOM 694 C CA . GLU A 1 90 ? 24.077 4.316 -27.167 1.00 95.69 90 GLU A CA 1
ATOM 695 C C . GLU A 1 90 ? 23.368 5.165 -26.104 1.00 95.69 90 GLU A C 1
ATOM 697 O O . GLU A 1 90 ? 22.937 4.648 -25.065 1.00 95.69 90 GLU A O 1
ATOM 702 N N . ARG A 1 91 ? 23.156 6.459 -26.378 1.00 95.00 91 ARG A N 1
ATOM 703 C CA . ARG A 1 91 ? 22.414 7.354 -25.480 1.00 95.00 91 ARG A CA 1
ATOM 704 C C . ARG A 1 91 ? 20.973 6.883 -25.278 1.00 95.00 91 ARG A C 1
ATOM 706 O O . ARG A 1 91 ? 20.472 6.924 -24.152 1.00 95.00 91 ARG A O 1
ATOM 713 N N . VAL A 1 92 ? 20.303 6.431 -26.337 1.00 97.06 92 VAL A N 1
ATOM 714 C CA . VAL A 1 92 ? 18.937 5.889 -26.264 1.00 97.06 92 VAL A CA 1
ATOM 715 C C . VAL A 1 92 ? 18.907 4.603 -25.436 1.00 97.06 92 VAL A C 1
ATOM 717 O O . VAL A 1 92 ? 18.114 4.497 -24.499 1.00 97.06 92 VAL A O 1
ATOM 720 N N . LEU A 1 93 ? 19.815 3.659 -25.694 1.00 97.56 93 LEU A N 1
ATOM 721 C CA . LEU A 1 93 ? 19.922 2.415 -24.926 1.00 97.56 93 LEU A CA 1
ATOM 722 C C . LEU A 1 93 ? 20.216 2.675 -23.446 1.00 97.56 93 LEU A C 1
ATOM 724 O O . LEU A 1 93 ? 19.647 2.013 -22.578 1.00 97.56 93 LEU A O 1
ATOM 728 N N . SER A 1 94 ? 21.062 3.658 -23.141 1.00 97.12 94 SER A N 1
ATOM 729 C CA . SER A 1 94 ? 21.338 4.076 -21.765 1.00 97.12 94 SER A CA 1
ATOM 730 C C . SER A 1 94 ? 20.068 4.563 -21.055 1.00 97.12 94 SER A C 1
ATOM 732 O O . SER A 1 94 ? 19.761 4.102 -19.952 1.00 97.12 94 SER A O 1
ATOM 734 N N . LYS A 1 95 ? 19.258 5.401 -21.721 1.00 97.69 95 LYS A N 1
ATOM 735 C CA . LYS A 1 95 ? 17.960 5.856 -21.194 1.00 97.69 95 LYS A CA 1
ATOM 736 C C . LYS A 1 95 ? 16.993 4.695 -20.963 1.00 97.69 95 LYS A C 1
ATOM 738 O O . LYS A 1 95 ? 16.404 4.614 -19.889 1.00 97.69 95 LYS A O 1
ATOM 743 N N . TYR A 1 96 ? 16.871 3.763 -21.910 1.00 98.38 96 TYR A N 1
ATOM 744 C CA . TYR A 1 96 ? 16.017 2.581 -21.738 1.00 98.38 96 TYR A CA 1
ATOM 745 C C . TYR A 1 96 ? 16.477 1.685 -20.584 1.00 98.38 96 TYR A C 1
ATOM 747 O O . TYR A 1 96 ? 15.652 1.198 -19.813 1.00 98.38 96 TYR A O 1
ATOM 755 N N . ARG A 1 97 ? 17.791 1.494 -20.408 1.00 98.00 97 ARG A N 1
ATOM 756 C CA . ARG A 1 97 ? 18.342 0.749 -19.264 1.00 98.00 97 ARG A CA 1
ATOM 757 C C . ARG A 1 97 ? 18.024 1.439 -17.937 1.00 98.00 97 ARG A C 1
ATOM 759 O O . ARG A 1 97 ? 17.664 0.757 -16.981 1.00 98.00 97 ARG A O 1
ATOM 766 N N . ALA A 1 98 ? 18.138 2.766 -17.872 1.00 98.06 98 ALA A N 1
ATOM 767 C CA . ALA A 1 98 ? 17.766 3.538 -16.686 1.00 98.06 98 ALA A CA 1
ATOM 768 C C . ALA A 1 98 ? 16.265 3.416 -16.383 1.00 98.06 98 ALA A C 1
ATOM 770 O O . ALA A 1 98 ? 15.893 3.115 -15.251 1.00 98.06 98 ALA A O 1
ATOM 771 N N . LEU A 1 99 ? 15.420 3.547 -17.407 1.00 98.31 99 LEU A N 1
ATOM 772 C CA . LEU A 1 99 ? 13.973 3.393 -17.291 1.00 98.31 99 LEU A CA 1
ATOM 773 C C . LEU A 1 99 ? 13.588 1.994 -16.790 1.00 98.31 99 LEU A C 1
ATOM 775 O O . LEU A 1 99 ? 12.806 1.868 -15.854 1.00 98.31 99 LEU A O 1
ATOM 779 N N . LYS A 1 100 ? 14.206 0.939 -17.336 1.00 98.31 100 LYS A N 1
ATOM 780 C CA . LYS A 1 100 ? 14.002 -0.443 -16.876 1.00 98.31 100 LYS A CA 1
ATOM 781 C C . LYS A 1 100 ? 14.340 -0.614 -15.392 1.00 98.31 100 LYS A C 1
ATOM 783 O O . LYS A 1 100 ? 13.604 -1.284 -14.674 1.00 98.31 100 LYS A O 1
ATOM 788 N N . ARG A 1 101 ? 15.441 -0.018 -14.919 1.00 98.25 101 ARG A N 1
ATOM 789 C CA . ARG A 1 101 ? 15.815 -0.061 -13.493 1.00 98.25 101 ARG A C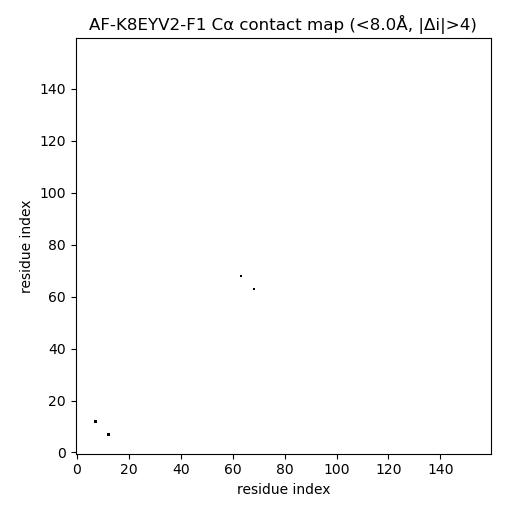A 1
ATOM 790 C C . ARG A 1 101 ? 14.799 0.675 -12.621 1.00 98.25 101 ARG A C 1
ATOM 792 O O . ARG A 1 101 ? 14.452 0.160 -11.565 1.00 98.25 101 ARG A O 1
ATOM 799 N N . ALA A 1 102 ? 14.314 1.833 -13.070 1.00 97.94 102 ALA A N 1
ATOM 800 C CA . ALA A 1 102 ? 13.297 2.598 -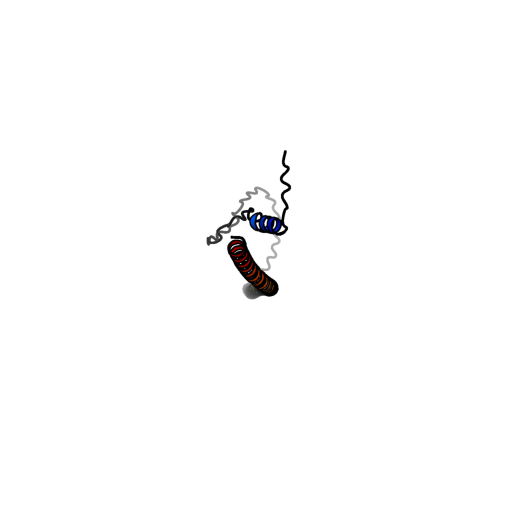12.353 1.00 97.94 102 ALA A CA 1
ATOM 801 C C . ALA A 1 102 ? 11.983 1.814 -12.226 1.00 97.94 102 ALA A C 1
ATOM 803 O O . ALA A 1 102 ? 11.452 1.708 -11.127 1.00 97.94 102 ALA A O 1
ATOM 804 N N . PHE A 1 103 ? 11.509 1.195 -13.313 1.00 98.06 103 PHE A N 1
ATOM 805 C CA . PHE A 1 103 ? 10.322 0.337 -13.269 1.00 98.06 103 PHE A CA 1
ATOM 806 C C . PHE A 1 103 ? 10.500 -0.872 -12.360 1.00 98.06 103 PHE A C 1
ATOM 808 O O . PHE A 1 103 ? 9.575 -1.217 -11.631 1.00 98.06 103 PHE A O 1
ATOM 815 N N . ARG A 1 104 ? 11.681 -1.503 -12.369 1.00 98.00 104 ARG A N 1
ATOM 816 C CA . ARG A 1 104 ? 11.941 -2.633 -11.476 1.00 98.00 104 ARG A CA 1
ATOM 817 C C . ARG A 1 104 ? 11.846 -2.211 -10.013 1.00 98.00 104 ARG A C 1
ATOM 819 O O . ARG A 1 104 ? 11.107 -2.836 -9.269 1.00 98.00 104 ARG A O 1
ATOM 826 N N . LYS A 1 105 ? 12.513 -1.114 -9.640 1.00 97.56 105 LYS A N 1
ATOM 827 C CA . LYS A 1 105 ? 12.435 -0.571 -8.280 1.00 97.56 105 LYS A CA 1
ATOM 828 C C . LYS A 1 105 ? 10.997 -0.220 -7.893 1.00 97.56 105 LYS A C 1
ATOM 830 O O . LYS A 1 105 ? 10.555 -0.580 -6.817 1.00 97.56 105 LYS A O 1
ATOM 835 N N . LEU A 1 106 ? 10.261 0.440 -8.786 1.00 97.75 106 LEU A N 1
ATOM 836 C CA . LEU A 1 106 ? 8.863 0.781 -8.538 1.00 97.75 106 LEU A CA 1
ATOM 837 C C . LEU A 1 106 ? 8.006 -0.473 -8.307 1.00 97.75 106 LEU A C 1
ATOM 839 O O . LEU A 1 106 ? 7.155 -0.464 -7.430 1.00 97.75 106 LEU A O 1
ATOM 843 N N . SER A 1 107 ? 8.243 -1.543 -9.068 1.00 96.19 107 SER A N 1
ATOM 844 C CA . SER A 1 107 ? 7.530 -2.818 -8.898 1.00 96.19 107 SER A CA 1
ATOM 845 C C . SER A 1 107 ? 7.857 -3.461 -7.547 1.00 96.19 107 SER A C 1
ATOM 847 O O . SER A 1 107 ? 6.947 -3.854 -6.831 1.00 96.19 107 SER A O 1
ATOM 849 N N . GLU A 1 108 ? 9.138 -3.484 -7.163 1.00 96.25 108 GLU A N 1
ATOM 850 C CA . GLU A 1 108 ? 9.588 -3.968 -5.848 1.00 96.25 108 GLU A CA 1
ATOM 851 C C . GLU A 1 108 ? 8.947 -3.156 -4.699 1.00 96.25 108 GLU A C 1
ATOM 853 O O . GLU A 1 108 ? 8.469 -3.736 -3.725 1.00 96.25 108 GLU A O 1
ATOM 858 N N . ASP A 1 109 ? 8.873 -1.825 -4.832 1.00 97.25 109 ASP A N 1
ATOM 859 C CA . ASP A 1 109 ? 8.217 -0.944 -3.857 1.00 97.25 109 ASP A CA 1
ATOM 860 C C . ASP A 1 109 ? 6.698 -1.222 -3.775 1.00 97.25 109 ASP A C 1
ATOM 862 O O . ASP A 1 109 ? 6.120 -1.197 -2.687 1.00 97.25 109 ASP A O 1
ATOM 866 N N . TYR A 1 110 ? 6.036 -1.506 -4.905 1.00 96.88 110 TYR A N 1
ATOM 867 C CA . TYR A 1 110 ? 4.620 -1.896 -4.927 1.00 96.88 110 TYR A CA 1
ATOM 868 C C . TYR A 1 110 ? 4.377 -3.236 -4.230 1.00 96.88 110 TYR A C 1
ATOM 870 O O . TYR A 1 110 ? 3.468 -3.312 -3.405 1.00 96.88 110 TYR A O 1
ATOM 878 N N . ASP A 1 111 ? 5.186 -4.258 -4.514 1.00 96.81 111 ASP A N 1
ATOM 879 C CA . ASP A 1 111 ? 5.064 -5.579 -3.885 1.00 96.81 111 ASP A CA 1
ATOM 880 C C . ASP A 1 111 ? 5.280 -5.492 -2.366 1.00 96.81 111 ASP A C 1
ATOM 882 O O . ASP A 1 111 ? 4.528 -6.081 -1.586 1.00 96.81 111 ASP A O 1
ATOM 886 N N . TYR A 1 112 ? 6.265 -4.697 -1.933 1.00 96.94 112 TYR A N 1
ATOM 887 C CA . TYR A 1 112 ? 6.500 -4.419 -0.516 1.00 96.94 112 TYR A CA 1
ATOM 888 C C . TYR A 1 112 ? 5.295 -3.736 0.142 1.00 96.94 112 TYR A C 1
ATOM 890 O O . TYR A 1 112 ? 4.817 -4.183 1.185 1.00 96.94 112 TYR A O 1
ATOM 898 N N . ASN A 1 113 ? 4.775 -2.670 -0.473 1.00 97.12 113 ASN A N 1
ATOM 899 C CA . ASN A 1 113 ? 3.618 -1.956 0.063 1.00 97.12 113 ASN A CA 1
ATOM 900 C C . ASN A 1 113 ? 2.379 -2.854 0.115 1.00 97.12 113 ASN A C 1
ATOM 902 O O . ASN A 1 113 ? 1.626 -2.792 1.081 1.00 97.12 113 ASN A O 1
ATOM 906 N N . PHE A 1 114 ? 2.180 -3.708 -0.888 1.00 97.25 114 PHE A N 1
ATOM 907 C CA . PHE A 1 114 ? 1.083 -4.669 -0.909 1.00 97.25 114 PHE A CA 1
ATOM 908 C C . PHE A 1 114 ? 1.152 -5.638 0.279 1.00 97.25 114 PHE A C 1
ATOM 910 O O . PHE A 1 114 ? 0.152 -5.828 0.970 1.00 97.25 114 PHE A O 1
ATOM 917 N N . ALA A 1 115 ? 2.332 -6.200 0.561 1.00 97.19 115 ALA A N 1
ATOM 918 C CA . ALA A 1 115 ? 2.529 -7.054 1.730 1.00 97.19 115 ALA A CA 1
ATOM 919 C C . ALA A 1 115 ? 2.247 -6.303 3.044 1.00 97.19 115 ALA A C 1
ATOM 921 O O . ALA A 1 115 ? 1.558 -6.830 3.915 1.00 97.19 115 ALA A O 1
ATOM 922 N N . LEU A 1 116 ? 2.702 -5.050 3.153 1.00 97.31 116 LEU A N 1
ATOM 923 C CA . LEU A 1 116 ? 2.451 -4.214 4.327 1.00 97.31 116 LEU A CA 1
ATOM 924 C C . LEU A 1 116 ? 0.955 -3.939 4.539 1.00 97.31 116 LEU A C 1
ATOM 926 O O . LEU A 1 116 ? 0.486 -3.995 5.673 1.00 97.31 116 LEU A O 1
ATOM 930 N N . PHE A 1 117 ? 0.200 -3.647 3.475 1.00 97.50 117 PHE A N 1
ATOM 931 C CA . PHE A 1 117 ? -1.248 -3.439 3.578 1.00 97.50 117 PHE A CA 1
ATOM 932 C C . PHE A 1 117 ? -1.966 -4.698 4.040 1.00 97.50 117 PHE A C 1
ATOM 934 O O . PHE A 1 117 ? -2.790 -4.612 4.942 1.00 97.50 117 PHE A O 1
ATOM 941 N N . LYS A 1 118 ? -1.582 -5.863 3.514 1.00 97.94 118 LYS A N 1
ATOM 942 C CA . LYS A 1 118 ? -2.134 -7.138 3.969 1.00 97.94 118 LYS A CA 1
ATOM 943 C C . LYS A 1 118 ? -1.937 -7.342 5.477 1.00 97.94 118 LYS A C 1
ATOM 945 O O . LYS A 1 118 ? -2.883 -7.696 6.168 1.00 97.94 118 LYS A O 1
ATOM 950 N N . GLU A 1 119 ? -0.739 -7.070 5.999 1.00 97.56 119 GLU A N 1
ATOM 951 C CA . GLU A 1 119 ? -0.481 -7.148 7.446 1.00 97.56 119 GLU A CA 1
ATOM 952 C C . GLU A 1 119 ? -1.321 -6.144 8.252 1.00 97.56 119 GLU A C 1
ATOM 954 O O . GLU A 1 119 ? -1.751 -6.447 9.364 1.00 97.56 119 GLU A O 1
ATOM 959 N N . ARG A 1 120 ? -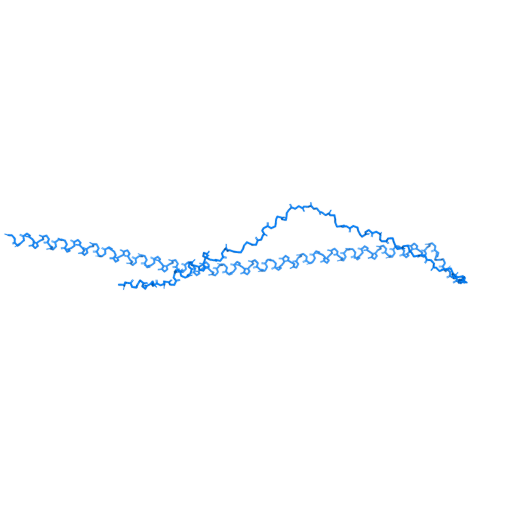1.552 -4.934 7.719 1.00 97.88 120 ARG A N 1
ATOM 960 C CA . ARG A 1 120 ? -2.396 -3.927 8.383 1.00 97.88 120 ARG A CA 1
ATOM 961 C C . ARG A 1 120 ? -3.871 -4.313 8.388 1.00 97.88 120 ARG A C 1
ATOM 963 O O . ARG A 1 120 ? -4.539 -4.039 9.380 1.00 97.88 120 ARG A O 1
ATOM 970 N N . ASP A 1 121 ? -4.358 -4.935 7.321 1.00 98.31 121 ASP A N 1
ATOM 971 C CA . ASP A 1 121 ? -5.731 -5.433 7.245 1.00 98.31 121 ASP A CA 1
ATOM 972 C C . ASP A 1 121 ? -5.946 -6.556 8.275 1.00 98.31 121 ASP A C 1
ATOM 974 O O . ASP A 1 121 ? -6.910 -6.519 9.035 1.00 98.31 121 ASP A O 1
ATOM 978 N N . GLU A 1 122 ? -4.989 -7.483 8.404 1.00 97.75 122 GLU A N 1
ATOM 979 C CA . GLU A 1 122 ? -5.020 -8.527 9.442 1.00 97.75 122 GLU A CA 1
ATOM 980 C C . GLU A 1 122 ? -4.996 -7.933 10.869 1.00 97.75 122 GLU A C 1
ATOM 982 O O . GLU A 1 122 ? -5.712 -8.398 11.758 1.00 97.75 122 GLU A O 1
ATOM 987 N N . GLU A 1 123 ? -4.204 -6.881 11.113 1.00 98.12 123 GLU A N 1
ATOM 988 C CA . GLU A 1 123 ? -4.203 -6.164 12.398 1.00 98.12 123 GLU A CA 1
ATOM 989 C C . GLU A 1 123 ? -5.549 -5.478 12.675 1.00 98.12 123 GLU A C 1
ATOM 991 O O . GLU A 1 123 ? -6.029 -5.489 13.814 1.00 98.12 123 GLU A O 1
ATOM 996 N N . LEU A 1 124 ? -6.170 -4.896 11.647 1.00 98.25 124 LEU A N 1
ATOM 997 C CA . LEU A 1 124 ? -7.471 -4.249 11.764 1.00 98.25 124 LEU A CA 1
ATOM 998 C C . LEU A 1 124 ? -8.556 -5.260 12.153 1.00 98.25 124 LEU A C 1
ATOM 1000 O O . LEU A 1 124 ? -9.295 -4.999 13.103 1.00 98.25 124 LEU A O 1
ATOM 1004 N N . ASP A 1 125 ? -8.587 -6.427 11.508 1.00 98.25 125 ASP A N 1
ATOM 1005 C CA . ASP A 1 125 ? -9.528 -7.509 11.822 1.00 98.25 125 ASP A CA 1
ATOM 1006 C C . ASP A 1 125 ? -9.421 -7.944 13.297 1.00 98.25 125 ASP A C 1
ATOM 1008 O O . ASP A 1 125 ? -10.428 -8.090 14.001 1.00 98.25 125 ASP A O 1
ATOM 1012 N N . LEU A 1 126 ? -8.192 -8.083 13.812 1.00 98.31 126 LEU A N 1
ATOM 1013 C CA . LEU A 1 126 ? -7.951 -8.418 15.220 1.00 98.31 126 LEU A CA 1
ATOM 1014 C C . LEU A 1 126 ? -8.470 -7.330 16.171 1.00 98.31 126 LEU A C 1
ATOM 1016 O O . LEU A 1 126 ? -9.051 -7.636 17.219 1.00 98.31 126 LEU A O 1
ATOM 1020 N N . LEU A 1 127 ? -8.265 -6.055 15.834 1.00 98.50 127 LEU A N 1
ATOM 1021 C CA . LEU A 1 127 ? -8.758 -4.934 16.637 1.00 98.50 127 LEU A CA 1
ATOM 1022 C C . LEU A 1 127 ? -10.289 -4.846 16.618 1.00 98.50 127 LEU A C 1
ATOM 1024 O O . LEU A 1 127 ? -10.898 -4.543 17.650 1.00 98.50 127 LEU A O 1
ATOM 1028 N N . GLU A 1 128 ? -10.926 -5.141 15.487 1.00 98.31 128 GLU A N 1
ATOM 1029 C CA . GLU A 1 128 ? -12.384 -5.212 15.384 1.00 98.31 128 GLU A CA 1
A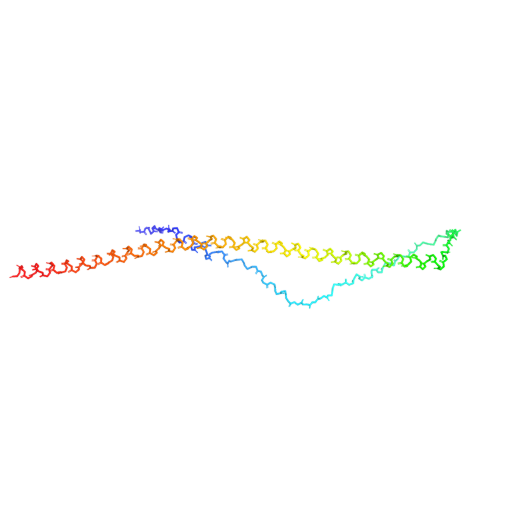TOM 1030 C C . GLU A 1 128 ? -12.965 -6.324 16.268 1.00 98.31 128 GLU A C 1
ATOM 1032 O O . GLU A 1 128 ? -13.957 -6.104 16.979 1.00 98.31 128 GLU A O 1
ATOM 1037 N N . GLU A 1 129 ? -12.320 -7.492 16.307 1.00 98.31 129 GLU A N 1
ATOM 1038 C CA . GLU A 1 129 ? -12.714 -8.585 17.196 1.00 98.31 129 GLU A CA 1
ATOM 1039 C C . GLU A 1 129 ? -12.565 -8.198 18.677 1.00 98.31 129 GLU A C 1
ATOM 1041 O O . GLU A 1 129 ? -13.493 -8.390 19.475 1.00 98.31 129 GLU A O 1
ATOM 1046 N N . GLN A 1 130 ? -11.447 -7.571 19.051 1.00 98.31 130 GLN A N 1
ATOM 1047 C CA . GLN A 1 130 ? -11.239 -7.069 20.414 1.00 98.31 130 GLN A CA 1
ATOM 1048 C C . GLN A 1 130 ? -12.301 -6.039 20.810 1.00 98.31 130 GLN A C 1
ATOM 1050 O O . GLN A 1 130 ? -12.878 -6.122 21.899 1.00 98.31 130 GLN A O 1
ATOM 1055 N N . LEU A 1 131 ? -12.619 -5.098 19.917 1.00 98.25 131 LEU A N 1
ATOM 1056 C CA . LEU A 1 131 ? -13.655 -4.097 20.152 1.00 98.25 131 LEU A CA 1
ATOM 1057 C C . LEU A 1 131 ? -15.027 -4.748 20.365 1.00 98.25 131 LEU A C 1
ATOM 1059 O O . LEU A 1 131 ? -15.790 -4.323 21.239 1.00 98.25 131 LEU A O 1
ATOM 1063 N N . LYS A 1 132 ? -15.354 -5.785 19.588 1.00 98.44 132 LYS A N 1
ATOM 1064 C CA . LYS A 1 132 ? -16.595 -6.552 19.750 1.00 98.44 132 LYS A CA 1
ATOM 1065 C C . LYS A 1 132 ? -16.664 -7.204 21.131 1.00 98.44 132 LYS A C 1
ATOM 1067 O O . LYS A 1 132 ? -17.689 -7.081 21.808 1.00 98.44 132 LYS A O 1
ATOM 1072 N N . ILE A 1 133 ? -15.580 -7.840 21.574 1.00 98.25 133 ILE A N 1
ATOM 1073 C CA . ILE A 1 133 ? -15.485 -8.464 22.901 1.00 98.25 133 ILE A CA 1
ATOM 1074 C C . ILE A 1 133 ? -15.671 -7.421 24.010 1.00 98.25 133 ILE A C 1
ATOM 1076 O O . ILE A 1 133 ? -16.474 -7.630 24.923 1.00 98.25 133 ILE A O 1
ATOM 1080 N N . GLU A 1 134 ? -14.987 -6.280 23.931 1.00 97.88 134 GLU A N 1
ATOM 1081 C CA . GLU A 1 134 ? -15.093 -5.227 24.948 1.00 97.88 134 GLU A CA 1
ATOM 1082 C C . GLU A 1 134 ? -16.488 -4.593 25.003 1.00 97.88 134 GLU A C 1
ATOM 1084 O O . GLU A 1 134 ? -17.022 -4.337 26.089 1.00 97.88 134 GLU A O 1
ATOM 1089 N N . LYS A 1 135 ? -17.152 -4.424 23.853 1.00 98.06 135 LYS A N 1
ATOM 1090 C CA . LYS A 1 135 ? -18.562 -4.007 23.809 1.00 98.06 135 LYS A CA 1
ATOM 1091 C C . LYS A 1 135 ? -19.468 -5.015 24.514 1.00 98.06 135 LYS A C 1
ATOM 1093 O O . LYS A 1 135 ? -20.308 -4.611 25.316 1.00 98.06 135 LYS A O 1
ATOM 1098 N N . MET A 1 136 ? -19.280 -6.314 24.276 1.00 97.94 136 MET A N 1
ATOM 1099 C CA . MET A 1 136 ? -20.049 -7.358 24.962 1.00 97.94 136 MET A CA 1
ATOM 1100 C C . MET A 1 136 ? -19.822 -7.340 26.478 1.00 97.94 136 MET A C 1
ATOM 1102 O O . MET A 1 136 ? -20.791 -7.409 27.237 1.00 97.94 136 MET A O 1
ATOM 1106 N N . LYS A 1 137 ? -18.569 -7.204 26.933 1.00 98.00 137 LYS A N 1
ATOM 1107 C CA . LYS A 1 137 ? -18.248 -7.075 28.365 1.00 98.00 137 LYS A CA 1
ATOM 1108 C C . LYS A 1 137 ? -18.927 -5.855 28.978 1.00 98.00 137 LYS A C 1
ATOM 1110 O O . LYS A 1 137 ? -19.576 -5.972 30.012 1.00 98.00 137 LYS A O 1
ATOM 1115 N N . THR A 1 138 ? -18.839 -4.707 28.309 1.00 97.25 138 THR A N 1
ATOM 1116 C CA . THR A 1 138 ? -19.468 -3.457 28.755 1.00 97.25 138 THR A CA 1
ATOM 1117 C C . THR A 1 138 ? -20.978 -3.618 28.916 1.00 97.25 138 THR A C 1
ATOM 1119 O O . THR A 1 138 ? -21.537 -3.186 29.924 1.00 97.25 138 THR A O 1
ATOM 1122 N N . THR A 1 139 ? -21.649 -4.271 27.963 1.00 97.12 139 THR A N 1
ATOM 1123 C CA . THR A 1 139 ? -23.088 -4.558 28.061 1.00 97.12 139 THR A CA 1
ATOM 1124 C C . THR A 1 139 ? -23.409 -5.439 29.266 1.00 97.12 139 THR A C 1
ATOM 1126 O O . THR A 1 139 ? -24.277 -5.074 30.056 1.00 97.12 139 THR A O 1
ATOM 1129 N N . ARG A 1 140 ? -22.661 -6.533 29.475 1.00 96.75 140 ARG A N 1
ATOM 1130 C CA . ARG A 1 140 ? -22.848 -7.423 30.636 1.00 96.75 140 ARG A CA 1
ATOM 1131 C C . ARG A 1 140 ? -22.646 -6.701 31.966 1.00 96.75 140 ARG A C 1
ATOM 1133 O O . ARG A 1 140 ? -23.433 -6.886 32.889 1.00 96.75 140 ARG A O 1
ATOM 1140 N N . TYR A 1 141 ? -21.627 -5.847 32.073 1.00 97.44 141 TYR A N 1
ATOM 1141 C CA . TYR A 1 141 ? -21.411 -5.055 33.285 1.00 97.44 141 TYR A CA 1
ATOM 1142 C C . TYR A 1 141 ? -22.564 -4.085 33.546 1.00 97.44 141 TYR A C 1
ATOM 1144 O O . TYR A 1 141 ? -23.016 -3.975 34.682 1.00 97.44 141 TYR A O 1
ATOM 1152 N N . ARG A 1 142 ? -23.096 -3.430 32.505 1.00 97.00 142 ARG A N 1
ATOM 1153 C CA . ARG A 1 142 ? -24.273 -2.555 32.644 1.00 97.00 142 ARG A CA 1
ATOM 1154 C C . ARG A 1 142 ? -25.507 -3.319 33.120 1.00 97.00 142 ARG A C 1
ATOM 1156 O O . ARG A 1 142 ? -26.249 -2.803 33.947 1.00 97.00 142 ARG A O 1
ATOM 1163 N N . GLU A 1 143 ? -25.737 -4.524 32.610 1.00 97.12 143 GLU A N 1
ATOM 1164 C CA . GLU A 1 143 ? -26.837 -5.382 33.066 1.00 97.12 143 GLU A CA 1
ATOM 1165 C C . GLU A 1 143 ? -26.664 -5.790 34.528 1.00 97.12 143 GLU A C 1
ATOM 1167 O O . GLU A 1 143 ? -27.608 -5.657 35.304 1.00 97.12 143 GLU A O 1
ATOM 1172 N N . ARG A 1 144 ? -25.448 -6.181 34.929 1.00 96.94 144 ARG A N 1
ATOM 1173 C CA . ARG A 1 144 ? -25.156 -6.547 36.319 1.00 96.94 144 ARG A CA 1
ATOM 1174 C C . ARG A 1 144 ? -25.350 -5.381 37.287 1.00 96.94 144 ARG A C 1
ATOM 1176 O O . ARG A 1 144 ? -25.881 -5.587 38.370 1.00 96.94 144 ARG A O 1
ATOM 1183 N N . VAL A 1 145 ? -24.957 -4.165 36.900 1.00 97.38 145 VAL A N 1
ATOM 1184 C CA . VAL A 1 145 ? -25.207 -2.957 37.706 1.00 97.38 145 VAL A CA 1
ATOM 1185 C C . VAL A 1 145 ? -26.708 -2.744 37.908 1.00 97.38 145 VAL A C 1
ATOM 1187 O O . VAL A 1 145 ? -27.144 -2.603 39.044 1.00 97.38 145 VAL A O 1
ATOM 1190 N N . ARG A 1 146 ? -27.513 -2.823 36.840 1.00 96.19 146 ARG A N 1
ATOM 1191 C CA . ARG A 1 146 ? -28.978 -2.680 36.943 1.00 96.19 146 ARG A CA 1
ATOM 1192 C C . ARG A 1 146 ? -29.621 -3.755 37.819 1.00 96.19 146 ARG A C 1
ATOM 1194 O O . ARG A 1 146 ? -30.609 -3.487 38.491 1.00 96.19 146 ARG A O 1
ATOM 1201 N N . GLU A 1 147 ? -29.114 -4.983 37.772 1.00 96.12 147 GLU A N 1
ATOM 1202 C CA . GLU A 1 147 ? -29.601 -6.077 38.617 1.00 96.12 147 GLU A CA 1
ATOM 1203 C C . GLU A 1 147 ? -29.298 -5.819 40.096 1.00 96.12 147 GLU A C 1
ATOM 1205 O O . GLU A 1 147 ? -30.199 -5.915 40.924 1.00 96.12 147 GLU A O 1
ATOM 1210 N N . LEU A 1 148 ? -28.071 -5.394 40.412 1.00 96.44 148 LEU A N 1
ATOM 1211 C CA . LEU A 1 148 ? -27.683 -5.017 41.773 1.00 96.44 148 LEU A CA 1
ATOM 1212 C C . LEU A 1 148 ? -28.510 -3.838 42.304 1.00 96.44 148 LEU A C 1
ATOM 1214 O O . LEU A 1 148 ? -28.933 -3.867 43.455 1.00 96.44 148 LEU A O 1
ATOM 1218 N N . GLU A 1 149 ? -28.788 -2.830 41.473 1.00 95.06 149 GLU A N 1
ATOM 1219 C CA . GLU A 1 149 ? -29.669 -1.708 41.831 1.00 95.06 149 GLU A CA 1
ATOM 1220 C C . GLU A 1 149 ? -31.094 -2.184 42.167 1.00 95.06 149 GLU A C 1
ATOM 1222 O O . GLU A 1 149 ? -31.687 -1.721 43.141 1.00 95.06 149 GLU A O 1
ATOM 1227 N N . ARG A 1 150 ? -31.641 -3.150 41.411 1.00 94.81 150 ARG A N 1
ATOM 1228 C CA . ARG A 1 150 ? -32.958 -3.749 41.703 1.00 94.81 150 ARG A CA 1
ATOM 1229 C C . ARG A 1 150 ? -32.954 -4.573 42.987 1.00 94.81 150 ARG A C 1
ATOM 1231 O O . ARG A 1 150 ? -33.895 -4.468 43.769 1.00 94.81 150 ARG A O 1
ATOM 1238 N N . GLU A 1 151 ? -31.927 -5.395 43.205 1.00 94.50 151 GLU A N 1
ATOM 1239 C CA . GLU A 1 151 ? -31.781 -6.183 44.436 1.00 94.50 151 GLU A CA 1
ATOM 1240 C C . GLU A 1 151 ? -31.670 -5.282 45.671 1.00 94.50 151 GLU A C 1
ATOM 1242 O O . GLU A 1 151 ? -32.262 -5.582 46.709 1.00 94.50 151 GLU A O 1
ATOM 1247 N N . LEU A 1 152 ? -30.937 -4.171 45.557 1.00 93.81 152 LEU A N 1
ATOM 1248 C CA . LEU A 1 152 ? -30.786 -3.192 46.628 1.00 93.81 152 LEU A CA 1
ATOM 1249 C C . LEU A 1 152 ? -32.122 -2.508 46.948 1.00 93.81 152 LEU A C 1
ATOM 1251 O O . LEU A 1 152 ? -32.528 -2.508 48.108 1.00 93.81 152 LEU A O 1
ATOM 1255 N N . ALA A 1 153 ? -32.853 -2.046 45.929 1.00 92.62 153 ALA A N 1
ATOM 1256 C CA . ALA A 1 153 ? -34.181 -1.456 46.107 1.00 92.62 153 ALA A CA 1
ATOM 1257 C C . ALA A 1 153 ? -35.181 -2.434 46.757 1.00 92.62 153 ALA A C 1
ATOM 1259 O O . ALA A 1 153 ? -35.928 -2.057 47.657 1.00 92.62 153 ALA A O 1
ATOM 1260 N N . LEU A 1 154 ? -35.175 -3.713 46.357 1.00 93.00 154 LEU A N 1
ATOM 1261 C CA . LEU A 1 154 ? -36.015 -4.740 46.984 1.00 93.00 154 LEU A CA 1
ATOM 1262 C C . LEU A 1 154 ? -35.667 -4.929 48.465 1.00 93.00 154 LEU A C 1
ATOM 1264 O O . LEU A 1 154 ? -36.567 -4.941 49.304 1.00 93.00 154 LEU A O 1
ATOM 1268 N N . ARG A 1 155 ? -34.374 -5.022 48.801 1.00 89.06 155 ARG A N 1
ATOM 1269 C CA . ARG A 1 155 ? -33.926 -5.154 50.196 1.00 89.06 155 ARG A CA 1
ATOM 1270 C C . ARG A 1 155 ? -34.381 -3.978 51.056 1.00 89.06 155 ARG A C 1
ATOM 1272 O O . ARG A 1 155 ? -34.875 -4.216 52.154 1.00 89.06 155 ARG A O 1
ATOM 1279 N N . GLU A 1 156 ? -34.269 -2.749 50.554 1.00 88.38 156 GLU A N 1
ATOM 1280 C CA . GLU A 1 156 ? -34.737 -1.542 51.250 1.00 88.38 156 GLU A CA 1
ATOM 1281 C C . GLU A 1 156 ? -36.244 -1.591 51.539 1.00 88.38 156 GLU A C 1
ATOM 1283 O O . GLU A 1 156 ? -36.661 -1.297 52.658 1.00 88.38 156 GLU A O 1
ATOM 1288 N N . THR A 1 157 ? -37.058 -2.046 50.578 1.00 84.88 157 THR A N 1
ATOM 1289 C CA . THR A 1 157 ? -38.514 -2.179 50.779 1.00 84.88 157 THR A CA 1
ATOM 1290 C C . THR A 1 157 ? -38.908 -3.286 51.755 1.00 84.88 157 THR A C 1
ATOM 1292 O O . THR A 1 157 ? -39.933 -3.168 52.413 1.00 84.88 157 THR A O 1
ATOM 1295 N N . THR A 1 158 ? -38.115 -4.356 51.864 1.00 80.88 158 THR A N 1
ATOM 1296 C CA . THR A 1 158 ? -38.388 -5.472 52.789 1.00 80.88 158 THR A CA 1
ATOM 1297 C C . THR A 1 158 ? -37.838 -5.261 54.200 1.00 80.88 158 THR A C 1
ATOM 1299 O O . THR A 1 158 ? -38.186 -6.018 55.102 1.00 80.88 158 THR A O 1
ATOM 1302 N N . ALA A 1 159 ? -36.936 -4.292 54.382 1.00 71.38 159 ALA A N 1
ATOM 1303 C CA . ALA A 1 159 ? -36.302 -3.981 55.663 1.00 71.38 159 ALA A CA 1
ATOM 1304 C C . ALA A 1 159 ? -36.988 -2.830 56.429 1.00 71.38 159 ALA A C 1
ATOM 1306 O O . ALA A 1 159 ? -36.581 -2.549 57.558 1.00 71.38 159 ALA A O 1
ATOM 1307 N N . SER A 1 160 ? -37.988 -2.173 55.825 1.00 54.16 160 SER A N 1
ATOM 1308 C CA . SER A 1 160 ? -38.897 -1.209 56.477 1.00 54.16 160 SER A CA 1
ATOM 1309 C C . SER A 1 160 ? -40.171 -1.898 56.950 1.00 54.16 160 SER A C 1
ATOM 1311 O O . SER A 1 160 ? -40.699 -1.471 57.998 1.00 54.16 160 SER A O 1
#

Secondary structure (DSSP, 8-state):
---------HHHHHHHHHHTT--------------------------------------------HHHHHHHHHHHHHHHHHHHHHHHHHHHHHHHHHHHHHHHHHHHHHHHHHHHHHHHHHHHHHHHHHHHHHHHHHHHHHHHHHHHHHHHHHHHHH--

Foldseek 3Di:
DDDPPDDDDPVNVVVCVVVVPPPDDPDPDDPDDDDDDPDDPPDDDDPDDDDDDDDDDDPPPPPDDPVRVVVVVVVVVVVVVVVVVVVVVVVVVVVVVVVVVVVVVVVVVVVVVVVVVVVVVVVVVVVVVVVVVVVVVVVVVVVVVVVVVVVVVVVVVVVD